Protein AF-A0A1V4YJP6-F1 (afdb_monomer_lite)

Radius of gyration: 22.93 Å; chains: 1; bounding box: 46×22×61 Å

Sequence (76 aa):
MESAISDLKDALQKDDIETIKSRTEALQTAIYDVSAAMYQKAQQEAASGAGASAKSGSGDDTVEDADYEIVDDGKN

pLDDT: mean 74.36, std 22.13, range [37.78, 95.94]

Foldseek 3Di:
DVVLVVQLVVCVVVVVVVSVVVSVVVVVVVVVVVVVVVVVVVVVVVVVVVVPVPPPDDDDDDPDDPPPPPPPPDDD

Structure (mmCIF, N/CA/C/O backbone):
data_AF-A0A1V4YJP6-F1
#
_entry.id   AF-A0A1V4YJP6-F1
#
loop_
_atom_site.group_PDB
_atom_site.id
_atom_site.type_symbol
_atom_site.label_atom_id
_atom_site.label_alt_id
_atom_site.label_comp_id
_atom_site.label_asym_id
_atom_site.label_entity_id
_atom_site.label_seq_id
_atom_site.pdbx_PDB_ins_code
_atom_site.Cartn_x
_atom_site.Cartn_y
_atom_site.Cartn_z
_atom_site.occupancy
_atom_site.B_iso_or_equiv
_atom_site.auth_seq_id
_atom_site.auth_comp_id
_atom_site.auth_asym_id
_atom_site.auth_atom_id
_atom_site.pdbx_PDB_model_num
ATOM 1 N N . MET A 1 1 ? -7.392 0.497 -5.941 1.00 82.81 1 MET A N 1
ATOM 2 C CA . MET A 1 1 ? -6.492 1.199 -4.998 1.00 82.81 1 MET A CA 1
ATOM 3 C C . MET A 1 1 ? -7.228 2.285 -4.220 1.00 82.81 1 MET A C 1
ATOM 5 O O . MET A 1 1 ? -7.186 2.256 -3.002 1.00 82.81 1 MET A O 1
ATOM 9 N N . GLU A 1 2 ? -7.967 3.180 -4.883 1.00 86.75 2 GLU A N 1
ATOM 10 C CA . GLU A 1 2 ? -8.690 4.291 -4.230 1.00 86.75 2 GLU A CA 1
ATOM 11 C C . GLU A 1 2 ? -9.681 3.841 -3.145 1.00 86.75 2 GLU A C 1
ATOM 13 O O . GLU A 1 2 ? -9.672 4.398 -2.053 1.00 86.75 2 GLU A O 1
ATOM 18 N N . SER A 1 3 ? -10.459 2.779 -3.386 1.00 86.44 3 SER A N 1
ATOM 19 C CA . SER A 1 3 ? -11.353 2.210 -2.361 1.00 86.44 3 SER A CA 1
ATOM 20 C C . SER A 1 3 ? -10.594 1.728 -1.122 1.00 86.44 3 SER A C 1
ATOM 22 O O . SER A 1 3 ? -11.033 1.983 -0.012 1.00 86.44 3 SER A O 1
ATOM 24 N N . ALA A 1 4 ? -9.428 1.094 -1.286 1.00 86.31 4 ALA A N 1
ATOM 25 C CA . ALA A 1 4 ? -8.620 0.634 -0.154 1.00 86.31 4 ALA A CA 1
ATOM 26 C C . ALA A 1 4 ? -8.040 1.808 0.655 1.00 86.31 4 ALA A C 1
ATOM 28 O O . ALA A 1 4 ? -7.916 1.716 1.872 1.00 86.31 4 ALA A O 1
ATOM 29 N N . ILE A 1 5 ? -7.726 2.925 -0.013 1.00 91.31 5 ILE A N 1
ATOM 30 C CA . ILE A 1 5 ? -7.294 4.170 0.637 1.00 91.31 5 ILE A CA 1
ATOM 31 C C . ILE A 1 5 ? -8.458 4.807 1.405 1.00 91.31 5 ILE A C 1
ATOM 33 O O . ILE A 1 5 ? -8.256 5.285 2.519 1.00 91.31 5 ILE A O 1
ATOM 37 N N . SER A 1 6 ? -9.664 4.816 0.830 1.00 93.88 6 SER A N 1
ATOM 38 C CA . SER A 1 6 ? -10.865 5.325 1.503 1.00 93.88 6 SER A CA 1
ATOM 39 C C . SER A 1 6 ? -11.201 4.497 2.743 1.00 93.88 6 SER A C 1
ATOM 41 O O . SER A 1 6 ? -11.344 5.058 3.823 1.00 93.88 6 SER A O 1
ATOM 43 N N . ASP A 1 7 ? -11.225 3.170 2.614 1.00 89.56 7 ASP A N 1
ATOM 44 C CA . ASP A 1 7 ? -11.463 2.250 3.730 1.00 89.56 7 ASP A CA 1
ATOM 45 C C . ASP A 1 7 ? -10.438 2.445 4.857 1.00 89.56 7 ASP A C 1
ATOM 47 O O . ASP A 1 7 ? -10.794 2.454 6.033 1.00 89.56 7 ASP A O 1
ATOM 51 N N . LEU A 1 8 ? -9.156 2.626 4.511 1.00 92.50 8 LEU A N 1
ATOM 52 C CA . LEU A 1 8 ? -8.100 2.884 5.490 1.00 92.50 8 LEU A CA 1
ATOM 53 C C . LEU A 1 8 ? -8.310 4.222 6.212 1.00 92.50 8 LEU A C 1
ATOM 55 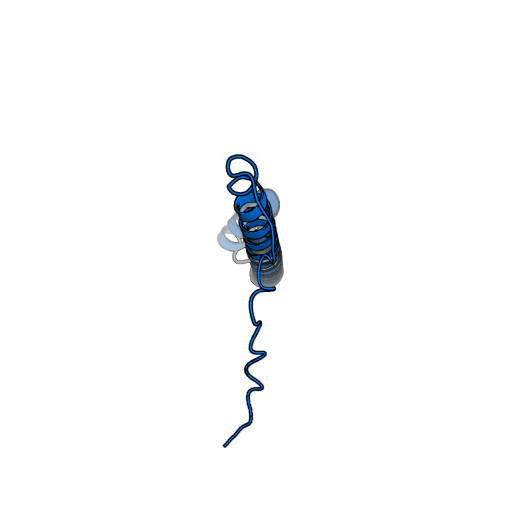O O . LEU A 1 8 ? -8.115 4.299 7.423 1.00 92.50 8 LEU A O 1
ATOM 59 N N . LYS A 1 9 ? -8.729 5.272 5.494 1.00 93.94 9 LYS A N 1
ATOM 60 C CA . LYS A 1 9 ? -9.059 6.570 6.102 1.00 93.94 9 LYS A CA 1
ATOM 61 C C . LYS A 1 9 ? -10.227 6.459 7.076 1.00 93.94 9 LYS A C 1
ATOM 63 O O . LYS A 1 9 ? -10.141 7.004 8.173 1.00 93.94 9 LYS A O 1
ATOM 68 N N . ASP A 1 10 ? -11.273 5.729 6.710 1.00 95.88 10 ASP A N 1
ATOM 69 C CA . ASP A 1 10 ? -12.424 5.510 7.584 1.00 95.88 10 ASP A CA 1
ATOM 70 C C . ASP A 1 10 ? -12.044 4.684 8.821 1.00 95.88 10 ASP A C 1
ATOM 72 O O . ASP A 1 10 ? -12.508 4.972 9.924 1.00 95.88 10 ASP A O 1
ATOM 76 N N . ALA A 1 11 ? -11.176 3.681 8.663 1.00 94.75 11 ALA A N 1
ATOM 77 C CA . ALA A 1 11 ? -10.670 2.875 9.772 1.00 94.75 11 ALA A CA 1
ATOM 78 C C . ALA A 1 11 ? -9.807 3.702 10.740 1.00 94.75 11 ALA A C 1
ATOM 80 O O . ALA A 1 11 ? -9.962 3.572 11.952 1.00 94.75 11 ALA A O 1
ATOM 81 N N . LEU A 1 12 ? -8.971 4.610 10.218 1.00 95.38 12 LEU A N 1
ATOM 82 C CA . LEU A 1 12 ? -8.194 5.570 11.015 1.00 95.38 12 LEU A CA 1
ATOM 83 C C . LEU A 1 12 ? -9.084 6.514 11.830 1.00 95.38 12 LEU A C 1
ATOM 85 O O . LEU A 1 12 ? -8.744 6.847 12.956 1.00 95.38 12 LEU A O 1
ATOM 89 N N . GLN A 1 13 ? -10.226 6.938 11.286 1.00 95.94 13 GLN A N 1
ATOM 90 C CA . GLN A 1 13 ? -11.175 7.790 12.014 1.00 95.94 13 GLN A CA 1
ATOM 91 C C . GLN A 1 13 ? -11.918 7.053 13.132 1.00 95.94 13 GLN A C 1
ATOM 93 O O . GLN A 1 13 ? -12.427 7.690 14.051 1.00 95.94 13 GLN A O 1
ATOM 98 N N . LYS A 1 14 ? -12.029 5.728 13.024 1.00 94.75 14 LYS A N 1
ATOM 99 C CA . LYS A 1 14 ? -12.772 4.867 13.952 1.00 94.75 14 LYS A CA 1
ATOM 100 C C . LYS A 1 14 ? -11.861 4.107 14.919 1.00 94.75 14 LYS A C 1
ATOM 102 O O . LYS A 1 14 ? -12.372 3.298 15.688 1.00 94.75 14 LYS A O 1
ATOM 107 N N . ASP A 1 15 ? -10.548 4.336 14.851 1.00 94.25 15 ASP A N 1
ATOM 108 C CA . ASP A 1 15 ? -9.521 3.600 15.596 1.00 94.25 15 ASP A CA 1
ATOM 109 C C . ASP A 1 15 ? -9.622 2.066 15.433 1.00 94.25 15 ASP A C 1
ATOM 111 O O . ASP A 1 15 ? -9.305 1.294 16.340 1.00 94.25 15 ASP A O 1
ATOM 115 N N . ASP A 1 16 ? -10.051 1.598 14.256 1.00 95.94 16 ASP A N 1
ATOM 116 C CA . ASP A 1 16 ? -10.150 0.169 13.948 1.00 95.94 16 ASP A CA 1
ATOM 117 C C . ASP A 1 16 ? -8.776 -0.392 13.551 1.00 95.94 16 ASP A C 1
ATOM 119 O O . ASP A 1 16 ? -8.406 -0.472 12.376 1.00 95.94 16 ASP A O 1
ATOM 123 N N . ILE A 1 17 ? -7.995 -0.757 14.568 1.00 94.81 17 ILE A N 1
ATOM 124 C CA . ILE A 1 17 ? -6.599 -1.192 14.430 1.00 94.81 17 ILE A CA 1
ATOM 125 C C . ILE A 1 17 ? -6.440 -2.433 13.540 1.00 94.81 17 ILE A C 1
ATOM 127 O O . ILE A 1 17 ? -5.465 -2.521 12.790 1.00 94.81 17 ILE A O 1
ATOM 131 N N . GLU A 1 18 ? -7.374 -3.382 13.598 1.00 94.19 18 GLU A N 1
ATOM 132 C CA . GLU A 1 18 ? -7.301 -4.611 12.797 1.00 94.19 18 GLU A CA 1
ATOM 133 C C . GLU A 1 18 ? -7.485 -4.293 11.309 1.00 94.19 18 GLU A C 1
ATOM 135 O O . GLU A 1 18 ? -6.687 -4.722 10.467 1.00 94.19 18 GLU A O 1
ATOM 140 N N . THR A 1 19 ? -8.470 -3.451 10.985 1.00 91.69 19 THR A N 1
ATOM 141 C CA . THR A 1 19 ? -8.691 -2.990 9.611 1.00 91.69 19 THR A CA 1
ATOM 142 C C . THR A 1 19 ? -7.524 -2.139 9.109 1.00 91.69 19 THR A C 1
ATOM 144 O O . THR A 1 19 ? -7.083 -2.325 7.972 1.00 91.69 19 THR A O 1
ATOM 147 N N . ILE A 1 20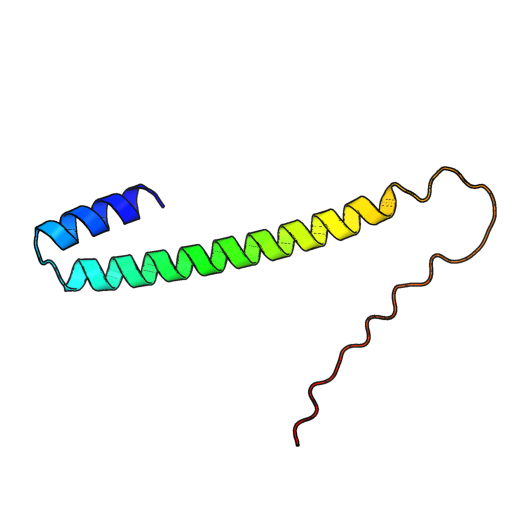 ? -6.965 -1.254 9.946 1.00 94.50 20 ILE A N 1
ATOM 148 C CA . ILE A 1 20 ? -5.793 -0.436 9.594 1.00 94.50 20 ILE A CA 1
ATOM 149 C C . ILE A 1 20 ? -4.608 -1.321 9.205 1.00 94.50 20 ILE A C 1
ATOM 151 O O . ILE A 1 20 ? -4.002 -1.094 8.155 1.00 94.50 20 ILE A O 1
ATOM 155 N N . LYS A 1 21 ? -4.290 -2.344 10.008 1.00 94.62 21 LYS A N 1
ATOM 156 C CA . LYS A 1 21 ? -3.188 -3.275 9.718 1.00 94.62 21 LYS A CA 1
ATOM 157 C C . LYS A 1 21 ? -3.405 -4.001 8.397 1.00 94.62 21 LYS A C 1
ATOM 159 O O . LYS A 1 21 ? -2.575 -3.886 7.499 1.00 94.62 21 LYS A O 1
ATOM 164 N N . SER A 1 22 ? -4.555 -4.660 8.247 1.00 94.44 22 SER A N 1
ATOM 165 C CA . SER A 1 22 ? -4.870 -5.435 7.042 1.00 94.44 22 SER A CA 1
ATOM 166 C C . SER A 1 22 ? -4.832 -4.574 5.775 1.00 94.44 22 SER A C 1
ATOM 168 O O . SER A 1 22 ? -4.263 -4.969 4.755 1.00 94.44 22 SER A O 1
ATOM 170 N N . ARG A 1 23 ? -5.409 -3.367 5.824 1.00 90.69 23 ARG A N 1
ATOM 171 C CA . ARG A 1 23 ? -5.428 -2.455 4.673 1.00 90.69 23 ARG A CA 1
ATOM 172 C C . ARG A 1 23 ? -4.052 -1.879 4.365 1.00 90.69 23 ARG A C 1
ATOM 174 O O . ARG A 1 23 ? -3.745 -1.705 3.190 1.00 90.69 23 ARG A O 1
ATOM 181 N N . THR A 1 24 ? -3.224 -1.633 5.377 1.00 93.44 24 THR A N 1
ATOM 182 C CA . THR A 1 24 ? -1.842 -1.172 5.184 1.00 93.44 24 THR A CA 1
ATOM 183 C C . THR A 1 24 ? -1.004 -2.234 4.474 1.00 93.44 24 THR A C 1
ATOM 185 O O . THR A 1 24 ? -0.367 -1.922 3.471 1.00 93.44 24 THR A O 1
ATOM 188 N N . GLU A 1 25 ? -1.065 -3.491 4.919 1.00 94.31 25 GLU A N 1
ATOM 189 C CA . GLU A 1 25 ? -0.352 -4.611 4.283 1.00 94.31 25 GLU A CA 1
ATOM 190 C C . GLU A 1 25 ? -0.792 -4.822 2.827 1.00 94.31 25 GLU A C 1
ATOM 192 O O . GLU A 1 25 ? 0.037 -4.974 1.922 1.00 94.31 25 GLU A O 1
ATOM 197 N N . ALA A 1 26 ? -2.103 -4.759 2.575 1.00 92.25 26 ALA A N 1
ATOM 198 C CA . ALA A 1 26 ? -2.651 -4.870 1.228 1.00 92.25 26 ALA A CA 1
ATOM 199 C C . ALA A 1 26 ? -2.180 -3.726 0.315 1.00 92.25 26 ALA A C 1
ATOM 201 O O . ALA A 1 26 ? -1.830 -3.960 -0.844 1.00 92.25 26 ALA A O 1
ATOM 202 N N . LEU A 1 27 ? -2.142 -2.489 0.826 1.00 92.56 27 LEU A N 1
ATOM 203 C CA . LEU A 1 27 ? -1.669 -1.339 0.055 1.00 92.56 27 LEU A CA 1
ATOM 204 C C . LEU A 1 27 ? -0.180 -1.459 -0.273 1.00 92.56 27 LEU A C 1
ATOM 206 O O . LEU A 1 27 ? 0.233 -1.149 -1.388 1.00 92.56 27 LEU A O 1
ATOM 210 N N . GLN A 1 28 ? 0.611 -1.920 0.694 1.00 92.81 28 GLN A N 1
ATOM 211 C CA . GLN A 1 28 ? 2.050 -2.087 0.545 1.00 92.81 28 GLN A CA 1
ATOM 212 C C . GLN A 1 28 ? 2.369 -3.138 -0.522 1.00 92.81 28 GLN A C 1
ATOM 214 O O . GLN A 1 28 ? 3.166 -2.876 -1.419 1.00 92.81 28 GLN A O 1
ATOM 219 N N . THR A 1 29 ? 1.657 -4.268 -0.496 1.00 92.44 29 THR A N 1
ATOM 220 C CA . THR A 1 29 ? 1.747 -5.314 -1.526 1.00 92.44 29 THR A CA 1
ATOM 221 C C . THR A 1 29 ? 1.400 -4.764 -2.910 1.00 92.44 29 THR A C 1
ATOM 223 O O . THR A 1 29 ? 2.180 -4.904 -3.847 1.00 92.44 29 THR A O 1
ATOM 226 N N . ALA A 1 30 ? 0.282 -4.040 -3.030 1.00 91.94 30 ALA A N 1
ATOM 227 C CA . ALA A 1 30 ? -0.131 -3.460 -4.306 1.00 91.94 30 ALA A CA 1
ATOM 228 C C . ALA A 1 30 ? 0.891 -2.451 -4.862 1.00 91.94 30 ALA A C 1
ATOM 230 O O . ALA A 1 30 ? 1.084 -2.377 -6.073 1.00 91.94 30 ALA A O 1
ATOM 231 N N . ILE A 1 31 ? 1.556 -1.671 -4.002 1.00 92.44 31 ILE A N 1
ATOM 232 C CA . ILE A 1 31 ? 2.616 -0.744 -4.428 1.00 92.44 31 ILE A CA 1
ATOM 233 C C . ILE A 1 31 ? 3.835 -1.508 -4.943 1.00 92.44 31 ILE A C 1
ATOM 235 O O . ILE A 1 31 ? 4.387 -1.119 -5.973 1.00 92.44 31 ILE A O 1
ATOM 239 N N . TYR A 1 32 ? 4.243 -2.584 -4.266 1.00 93.94 32 TYR A N 1
ATOM 240 C CA . TYR A 1 32 ? 5.325 -3.436 -4.756 1.00 93.94 32 TYR A CA 1
ATOM 241 C C . TYR A 1 32 ? 5.010 -3.988 -6.146 1.00 93.94 32 TYR A C 1
ATOM 243 O O . TYR A 1 32 ? 5.822 -3.808 -7.054 1.00 93.94 32 TYR A O 1
ATOM 251 N N . ASP A 1 33 ? 3.812 -4.533 -6.352 1.00 92.94 33 ASP A N 1
ATOM 252 C CA . ASP A 1 33 ? 3.392 -5.064 -7.652 1.00 92.94 33 ASP A CA 1
ATOM 253 C C . ASP A 1 33 ? 3.393 -3.986 -8.743 1.00 92.94 33 ASP A C 1
ATOM 255 O O . ASP A 1 33 ? 3.908 -4.201 -9.842 1.00 92.94 33 ASP A O 1
ATOM 259 N N . VAL A 1 34 ? 2.868 -2.794 -8.437 1.00 93.12 34 VAL A N 1
ATOM 260 C CA . VAL A 1 34 ? 2.876 -1.665 -9.377 1.00 93.12 34 VAL A CA 1
ATOM 261 C C . VAL A 1 34 ? 4.305 -1.250 -9.709 1.00 93.12 34 VAL A C 1
ATOM 263 O O . VAL A 1 34 ? 4.621 -1.066 -10.882 1.00 93.12 34 VAL A O 1
ATOM 266 N N . SER A 1 35 ? 5.185 -1.126 -8.712 1.00 92.12 35 SER A N 1
ATOM 267 C CA . SER A 1 35 ? 6.585 -0.768 -8.951 1.00 92.12 35 SER A CA 1
ATOM 268 C C . SER A 1 35 ? 7.301 -1.805 -9.815 1.00 92.12 35 SER A C 1
ATOM 270 O O . SER A 1 35 ? 7.958 -1.431 -10.784 1.00 92.12 35 SER A O 1
ATOM 272 N N . ALA A 1 36 ? 7.104 -3.098 -9.547 1.00 94.06 36 ALA A N 1
ATOM 273 C CA . ALA A 1 36 ? 7.667 -4.180 -10.343 1.00 94.06 36 ALA A CA 1
ATOM 274 C C . ALA A 1 36 ? 7.170 -4.118 -11.795 1.00 94.06 36 ALA A C 1
ATOM 276 O O . ALA A 1 36 ? 7.975 -4.142 -12.727 1.00 94.06 36 ALA A O 1
ATOM 277 N N . ALA A 1 37 ? 5.86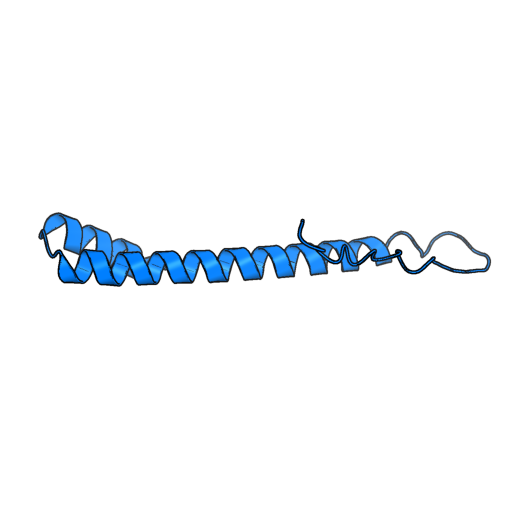2 -3.939 -11.993 1.00 93.75 37 ALA A N 1
ATOM 278 C CA . ALA A 1 37 ? 5.272 -3.788 -13.318 1.00 93.75 37 ALA A CA 1
ATOM 279 C C . ALA A 1 37 ? 5.794 -2.538 -14.050 1.00 93.75 37 ALA A C 1
ATOM 281 O O . ALA A 1 37 ? 6.036 -2.585 -15.256 1.00 93.75 37 ALA A O 1
ATOM 282 N N . MET A 1 38 ? 6.010 -1.425 -13.341 1.00 93.50 38 MET A N 1
ATOM 283 C CA . MET A 1 38 ? 6.603 -0.217 -13.921 1.00 93.50 38 MET A CA 1
ATOM 284 C C . MET A 1 38 ? 8.054 -0.436 -14.347 1.00 93.50 38 MET A C 1
ATOM 286 O O . MET A 1 38 ? 8.417 -0.023 -15.446 1.00 93.50 38 MET A O 1
ATOM 290 N N . TYR A 1 39 ? 8.866 -1.110 -13.531 1.00 93.06 39 TYR A N 1
ATOM 291 C CA . TYR A 1 39 ? 10.237 -1.471 -13.899 1.00 93.06 39 TYR A CA 1
ATOM 292 C C . TYR A 1 39 ? 10.270 -2.392 -15.122 1.00 93.06 39 TYR A C 1
ATOM 294 O O . TYR A 1 39 ? 11.019 -2.133 -16.063 1.00 93.06 39 TYR A O 1
ATOM 302 N N . GLN A 1 40 ? 9.413 -3.417 -15.158 1.00 92.31 40 GLN A N 1
ATOM 303 C CA . GLN A 1 40 ? 9.281 -4.306 -16.316 1.00 92.31 40 GLN A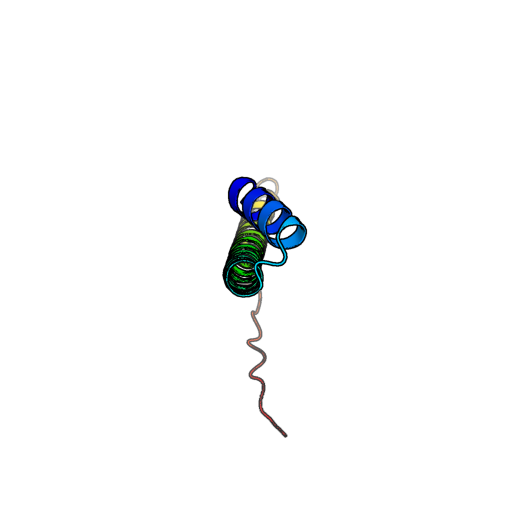 CA 1
ATOM 304 C C . GLN A 1 40 ? 8.880 -3.534 -17.576 1.00 92.31 40 GLN A C 1
ATOM 306 O O . GLN A 1 40 ? 9.469 -3.725 -18.640 1.00 92.31 40 GLN A O 1
ATOM 311 N N . LYS A 1 41 ? 7.907 -2.625 -17.458 1.00 90.94 41 LYS A N 1
ATOM 312 C CA . LYS A 1 41 ? 7.468 -1.780 -18.569 1.00 90.94 41 LYS A CA 1
ATOM 313 C C . LYS A 1 41 ? 8.586 -0.853 -19.054 1.00 90.94 41 LYS A C 1
ATOM 315 O O . LYS A 1 41 ? 8.812 -0.771 -20.255 1.00 90.94 41 LYS A O 1
ATOM 320 N N . ALA A 1 42 ? 9.321 -0.214 -18.145 1.00 90.38 42 ALA A N 1
ATOM 321 C CA . ALA A 1 42 ? 10.453 0.643 -18.495 1.00 90.38 42 ALA A CA 1
ATOM 322 C C . ALA A 1 42 ? 11.566 -0.138 -19.216 1.00 90.38 42 ALA A C 1
ATOM 324 O O . ALA A 1 42 ? 12.133 0.353 -20.190 1.00 90.38 42 ALA A O 1
ATOM 325 N N . GLN A 1 43 ? 11.843 -1.377 -18.795 1.00 87.44 43 GLN A N 1
ATOM 326 C CA . GLN A 1 43 ? 12.819 -2.245 -19.459 1.00 87.44 43 GLN A CA 1
ATOM 327 C C . GLN A 1 43 ? 12.367 -2.640 -20.876 1.00 87.44 43 GLN A C 1
ATOM 329 O O . GLN A 1 43 ? 13.169 -2.619 -21.810 1.00 87.44 43 GLN A O 1
ATOM 334 N N . GLN A 1 44 ? 11.079 -2.942 -21.063 1.00 84.25 44 GLN A N 1
ATOM 335 C CA . GLN A 1 44 ? 10.504 -3.228 -22.383 1.00 84.25 44 GLN A CA 1
ATOM 336 C C . GLN A 1 44 ? 10.515 -2.003 -23.308 1.00 84.25 44 GLN A C 1
ATOM 338 O O . GLN A 1 44 ? 10.799 -2.132 -24.502 1.00 84.25 44 GLN A O 1
ATOM 343 N N . GLU A 1 45 ? 10.233 -0.813 -22.775 1.00 82.44 45 GLU A N 1
ATOM 344 C CA . GLU A 1 45 ? 10.294 0.446 -23.525 1.00 82.44 45 GLU A CA 1
ATOM 345 C C . GLU A 1 45 ? 11.736 0.792 -23.929 1.00 82.44 45 GLU A C 1
ATOM 347 O O . GLU A 1 45 ? 11.965 1.181 -25.075 1.00 82.44 45 GLU A O 1
ATOM 352 N N . ALA A 1 46 ? 12.722 0.563 -23.054 1.00 76.75 46 ALA A N 1
ATOM 353 C CA . ALA A 1 46 ? 14.140 0.731 -23.377 1.00 76.75 46 ALA A CA 1
ATOM 354 C C . ALA A 1 46 ? 14.609 -0.242 -24.477 1.00 76.75 46 ALA A C 1
ATOM 356 O O . ALA A 1 46 ? 15.278 0.174 -25.424 1.00 76.75 46 ALA A O 1
ATOM 357 N N . ALA A 1 47 ? 14.192 -1.512 -24.413 1.00 70.19 47 ALA A N 1
ATOM 358 C CA . ALA A 1 47 ? 14.479 -2.503 -25.453 1.00 70.19 47 ALA A CA 1
ATOM 359 C C . ALA A 1 47 ? 13.795 -2.169 -26.796 1.00 70.19 47 ALA A C 1
ATOM 361 O O . ALA A 1 47 ? 14.370 -2.385 -27.861 1.00 70.19 47 ALA A O 1
ATOM 362 N N . SER A 1 48 ? 12.590 -1.589 -26.761 1.00 60.19 48 SER A N 1
ATOM 363 C CA . SER A 1 48 ? 11.847 -1.186 -27.968 1.00 60.19 48 SER A CA 1
ATOM 364 C C . SER A 1 48 ? 12.365 0.121 -28.587 1.00 60.19 48 SER A C 1
ATOM 366 O O . SER A 1 48 ? 12.287 0.299 -29.803 1.00 60.19 48 SER A O 1
ATOM 368 N N . GLY A 1 49 ? 12.927 1.029 -27.782 1.00 52.62 49 GLY A N 1
ATOM 369 C CA . GLY A 1 49 ? 13.557 2.272 -28.245 1.00 52.62 49 GLY A CA 1
ATOM 370 C C . GLY A 1 49 ? 14.908 2.057 -28.937 1.00 52.62 49 GLY A C 1
ATOM 371 O O . GLY A 1 49 ? 15.247 2.796 -29.862 1.00 52.62 49 GLY A O 1
ATOM 372 N N . ALA A 1 50 ? 15.643 1.005 -28.567 1.00 49.19 50 ALA A N 1
ATOM 373 C CA . ALA A 1 50 ? 16.906 0.632 -29.208 1.00 49.19 50 ALA A CA 1
ATOM 374 C C . ALA A 1 50 ? 16.730 0.093 -30.647 1.00 49.19 50 ALA A C 1
ATOM 376 O O . ALA A 1 50 ? 17.664 0.145 -31.444 1.00 49.19 50 ALA A O 1
ATOM 377 N N . GLY A 1 51 ? 15.526 -0.356 -31.025 1.00 46.56 51 GLY A N 1
ATOM 378 C CA . GLY A 1 51 ? 15.231 -0.879 -32.367 1.00 46.56 51 GLY A CA 1
ATOM 379 C C . GLY A 1 51 ? 14.937 0.177 -33.444 1.00 46.56 51 GLY A C 1
ATOM 380 O O . GLY A 1 51 ? 14.903 -0.154 -34.629 1.00 46.56 51 GLY A O 1
ATOM 381 N N . ALA A 1 52 ? 14.721 1.446 -33.075 1.00 40.44 52 ALA A N 1
ATOM 382 C CA . ALA A 1 52 ? 14.298 2.491 -34.018 1.00 40.44 52 ALA A CA 1
ATOM 383 C C . ALA A 1 52 ? 15.453 3.308 -34.636 1.00 40.44 52 ALA A C 1
ATOM 385 O O . ALA A 1 52 ? 15.255 3.938 -35.674 1.00 40.44 52 ALA A O 1
ATOM 386 N N . SER A 1 53 ? 16.662 3.266 -34.063 1.00 39.72 53 SER A N 1
ATOM 387 C CA . SER A 1 53 ? 17.838 3.973 -34.614 1.00 39.72 53 SER A CA 1
ATOM 388 C C . SER A 1 53 ? 18.605 3.188 -35.687 1.00 39.72 53 SER A C 1
ATOM 390 O O . SER A 1 53 ? 19.498 3.741 -36.321 1.00 39.72 53 SER A O 1
ATOM 392 N N . ALA A 1 54 ? 18.255 1.926 -35.948 1.00 42.00 54 ALA A N 1
ATOM 393 C CA . ALA A 1 54 ? 19.033 1.044 -36.826 1.00 42.00 54 ALA A CA 1
ATOM 394 C C . ALA A 1 54 ? 18.520 0.948 -38.281 1.00 42.00 54 ALA A C 1
ATOM 396 O O . ALA A 1 54 ? 18.901 0.029 -39.001 1.00 42.00 54 ALA A O 1
ATOM 397 N N . LYS A 1 55 ? 17.641 1.854 -38.751 1.00 40.28 55 LYS A N 1
ATOM 398 C CA . LYS A 1 55 ? 17.057 1.760 -40.112 1.00 40.28 55 LYS A CA 1
ATOM 399 C C . LYS A 1 55 ? 17.412 2.891 -41.083 1.00 40.28 55 LYS A C 1
ATOM 401 O O . LYS A 1 55 ? 16.757 3.042 -42.110 1.00 40.28 55 LYS A O 1
ATOM 406 N N . SER A 1 56 ? 18.479 3.646 -40.823 1.00 41.12 56 SER A N 1
ATOM 407 C CA . SER A 1 56 ? 19.015 4.606 -41.799 1.00 41.12 56 SER A CA 1
ATOM 408 C C . SER A 1 56 ? 20.542 4.565 -41.864 1.00 41.12 56 SER A C 1
ATOM 410 O O . SER A 1 56 ? 21.215 5.537 -41.535 1.00 41.12 56 SER A O 1
ATOM 412 N N . GLY A 1 57 ? 21.096 3.438 -42.301 1.00 37.78 57 GLY A N 1
ATOM 413 C CA . GLY A 1 57 ? 22.523 3.310 -42.584 1.00 37.78 57 GLY A CA 1
ATOM 414 C C . GLY A 1 57 ? 22.808 1.963 -43.223 1.00 37.78 57 GLY A C 1
ATOM 415 O O . GLY A 1 57 ? 22.859 0.951 -42.541 1.00 37.78 57 GLY A O 1
ATOM 416 N N . SER A 1 58 ? 22.896 1.944 -44.548 1.00 45.25 58 SER A N 1
ATOM 417 C CA . SER A 1 58 ? 23.256 0.768 -45.334 1.00 45.25 58 SER A CA 1
ATOM 418 C C . SER A 1 58 ? 24.635 0.229 -44.947 1.00 45.25 58 SER A C 1
ATOM 420 O O . SER A 1 58 ? 25.592 0.998 -44.941 1.00 45.25 58 SER A O 1
ATOM 422 N N . GLY A 1 59 ? 24.741 -1.091 -44.779 1.00 41.25 59 GLY A N 1
ATOM 423 C CA . GLY A 1 59 ? 26.007 -1.824 -44.872 1.00 41.25 59 GLY A CA 1
ATOM 424 C C . GLY A 1 59 ? 26.414 -2.547 -43.593 1.00 41.25 59 GLY A C 1
ATOM 425 O O . GLY A 1 59 ? 26.967 -1.918 -42.709 1.00 41.25 59 GLY A O 1
ATOM 426 N N . ASP A 1 60 ? 26.140 -3.851 -43.595 1.00 42.91 60 ASP A N 1
ATOM 427 C CA . ASP A 1 60 ? 26.918 -4.962 -43.025 1.00 42.91 60 ASP A CA 1
ATOM 428 C C . ASP A 1 60 ? 27.406 -4.933 -41.561 1.00 42.91 60 ASP A C 1
ATOM 430 O O . ASP A 1 60 ? 28.014 -3.987 -41.079 1.00 42.91 60 ASP A O 1
ATOM 434 N N . ASP A 1 61 ? 27.208 -6.091 -40.932 1.00 43.19 61 ASP A N 1
ATOM 435 C CA . ASP A 1 61 ? 27.806 -6.606 -39.700 1.00 43.19 61 ASP A CA 1
ATOM 436 C C . ASP A 1 61 ? 27.451 -6.016 -38.317 1.00 43.19 61 ASP A C 1
ATOM 438 O O . ASP A 1 61 ? 27.920 -4.976 -37.867 1.00 43.19 61 ASP A O 1
ATOM 442 N N . THR A 1 62 ? 26.712 -6.872 -37.598 1.00 46.66 62 THR A N 1
ATOM 443 C CA . THR A 1 62 ? 26.807 -7.169 -36.161 1.00 46.66 62 THR A CA 1
ATOM 444 C C . THR A 1 62 ? 26.498 -6.021 -35.206 1.00 46.66 62 THR A C 1
ATOM 446 O O . THR A 1 62 ? 27.374 -5.365 -34.653 1.00 46.66 62 THR A O 1
AT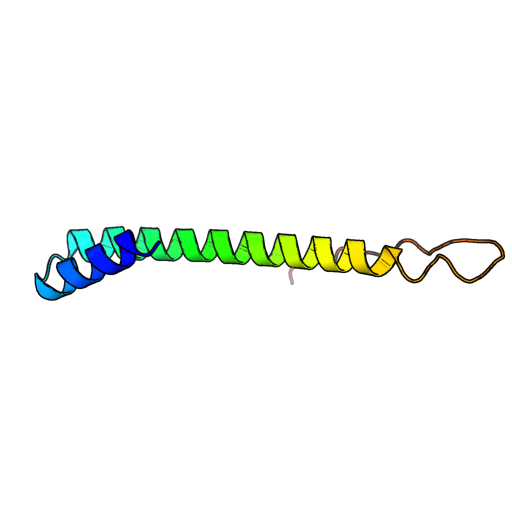OM 449 N N . VAL A 1 63 ? 25.204 -5.855 -34.924 1.00 53.12 63 VAL A N 1
ATOM 450 C CA . VAL A 1 63 ? 24.769 -5.324 -33.628 1.00 53.12 63 VAL A CA 1
ATOM 451 C C . VAL A 1 63 ? 25.279 -6.311 -32.580 1.00 53.12 63 VAL A C 1
ATOM 453 O O . VAL A 1 63 ? 24.711 -7.389 -32.432 1.00 53.12 63 VAL A O 1
ATOM 456 N N . GLU A 1 64 ? 26.406 -5.973 -31.954 1.00 48.72 64 GLU A N 1
ATOM 457 C CA . GLU A 1 64 ? 26.964 -6.677 -30.804 1.00 48.72 64 GLU A CA 1
ATOM 458 C C . GLU A 1 64 ? 25.858 -6.835 -29.759 1.00 48.72 64 GLU A C 1
ATOM 460 O O . GLU A 1 64 ? 25.319 -5.849 -29.242 1.00 48.72 64 GLU A O 1
ATOM 465 N N . ASP A 1 65 ? 25.483 -8.091 -29.511 1.00 51.16 65 ASP A N 1
ATOM 466 C CA . ASP A 1 65 ? 24.697 -8.488 -28.355 1.00 51.16 65 ASP A CA 1
ATOM 467 C C . ASP A 1 65 ? 25.359 -7.862 -27.133 1.00 51.16 65 ASP A C 1
ATOM 469 O O . ASP A 1 65 ? 26.507 -8.165 -26.818 1.00 51.16 65 ASP A O 1
ATOM 473 N N . ALA A 1 66 ? 24.654 -6.926 -26.498 1.00 46.41 66 ALA A N 1
ATOM 474 C CA . ALA A 1 66 ? 25.112 -6.270 -25.292 1.00 46.41 66 ALA A CA 1
ATOM 475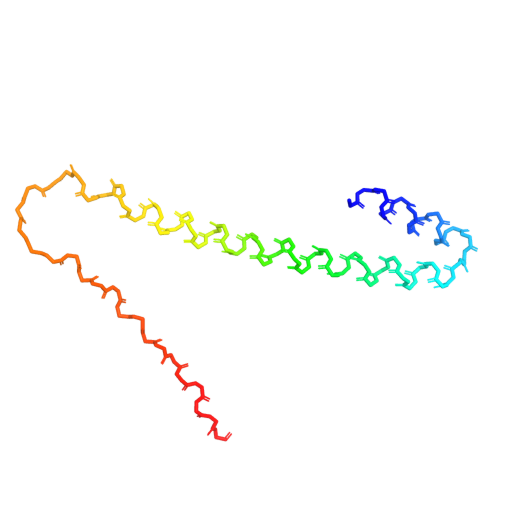 C C . ALA A 1 66 ? 25.570 -7.345 -24.303 1.00 46.41 66 ALA A C 1
ATOM 477 O O . ALA A 1 66 ? 24.742 -8.123 -23.823 1.00 46.41 66 ALA A O 1
ATOM 478 N N . ASP A 1 67 ? 26.876 -7.381 -24.035 1.00 51.47 67 ASP A N 1
ATOM 479 C CA . ASP A 1 67 ? 27.485 -8.232 -23.026 1.00 51.47 67 ASP A CA 1
ATOM 480 C C . ASP A 1 67 ? 26.792 -7.957 -21.688 1.00 51.47 67 ASP A C 1
ATOM 482 O O . ASP A 1 67 ? 27.094 -7.008 -20.961 1.00 51.47 67 ASP A O 1
ATOM 486 N N . TYR A 1 68 ? 25.790 -8.776 -21.381 1.00 50.91 68 TYR A N 1
ATOM 487 C CA . TYR A 1 68 ? 25.195 -8.847 -20.065 1.00 50.91 68 TYR A CA 1
ATOM 488 C C . TYR A 1 68 ? 26.198 -9.615 -19.205 1.00 50.91 68 TYR A C 1
ATOM 490 O O . TYR A 1 68 ? 26.119 -10.839 -19.085 1.00 50.91 68 TYR A O 1
ATOM 498 N N . GLU A 1 69 ? 27.178 -8.905 -18.637 1.00 48.25 69 GLU A N 1
ATOM 499 C CA . GLU A 1 69 ? 27.922 -9.420 -17.490 1.00 48.25 69 GLU A CA 1
ATOM 500 C C . GLU A 1 69 ? 26.904 -9.653 -16.369 1.00 48.25 69 GLU A C 1
ATOM 502 O O . GLU A 1 69 ? 26.487 -8.738 -15.655 1.00 48.25 69 GLU A O 1
ATOM 507 N N . ILE A 1 70 ? 26.464 -10.907 -16.239 1.00 55.12 70 ILE A N 1
ATOM 508 C CA . ILE A 1 70 ? 25.844 -11.404 -15.018 1.00 55.12 70 ILE A CA 1
ATOM 509 C C . ILE A 1 70 ? 26.928 -11.265 -13.954 1.00 55.12 70 ILE A C 1
ATOM 511 O O . ILE A 1 70 ? 27.836 -12.091 -13.872 1.00 55.12 70 ILE A O 1
ATOM 515 N N . VAL A 1 71 ? 26.869 -10.182 -13.181 1.00 55.41 71 VAL A N 1
ATOM 516 C CA . VAL A 1 71 ? 27.681 -10.035 -11.977 1.00 55.41 71 VAL A CA 1
ATOM 517 C C . VAL A 1 71 ? 27.184 -11.101 -11.010 1.00 55.41 71 VAL A C 1
ATOM 519 O O . VAL A 1 71 ? 26.173 -10.929 -10.332 1.00 55.41 71 VAL A O 1
ATOM 522 N N . ASP A 1 72 ? 27.848 -12.252 -11.022 1.00 50.28 72 ASP A N 1
ATOM 523 C CA . ASP A 1 72 ? 27.649 -13.287 -10.022 1.00 50.28 72 ASP A CA 1
ATOM 524 C C . ASP A 1 72 ? 28.162 -12.705 -8.697 1.00 50.28 72 ASP A C 1
ATOM 526 O O . ASP A 1 72 ? 29.367 -12.510 -8.509 1.00 50.28 72 ASP A O 1
ATOM 530 N N . ASP A 1 73 ? 27.234 -12.358 -7.800 1.00 52.66 73 ASP A N 1
ATOM 531 C CA . ASP A 1 73 ? 27.504 -11.886 -6.438 1.00 52.66 73 ASP A CA 1
ATOM 532 C C . ASP A 1 73 ? 28.139 -13.026 -5.614 1.00 52.66 73 ASP A C 1
ATOM 534 O O . ASP A 1 73 ? 27.521 -13.708 -4.786 1.00 52.66 73 ASP A O 1
ATOM 538 N N . GLY A 1 74 ? 29.427 -13.251 -5.867 1.00 44.06 74 GLY A N 1
ATOM 539 C CA . GLY A 1 74 ? 30.315 -14.121 -5.114 1.00 44.06 74 GLY A CA 1
ATOM 540 C C . GLY A 1 74 ? 30.767 -13.445 -3.824 1.00 44.06 74 GLY A C 1
ATOM 541 O O . GLY A 1 74 ? 31.785 -12.759 -3.790 1.00 44.06 74 GLY A O 1
ATOM 542 N N . LYS A 1 75 ? 29.976 -13.663 -2.771 1.00 46.22 75 LYS A N 1
ATOM 543 C CA . LYS A 1 75 ? 30.252 -13.416 -1.344 1.00 46.22 75 LYS A CA 1
ATOM 544 C C . LYS A 1 75 ? 31.744 -13.473 -0.959 1.00 46.22 75 LYS A C 1
ATOM 546 O O . LYS A 1 75 ? 32.396 -14.487 -1.203 1.00 46.22 75 LYS A O 1
ATOM 551 N N . ASN A 1 76 ? 32.199 -12.463 -0.213 1.00 39.56 76 ASN A N 1
ATOM 552 C CA . ASN A 1 76 ? 33.277 -12.588 0.778 1.00 39.56 76 ASN A CA 1
ATOM 553 C C . ASN A 1 76 ? 32.684 -12.497 2.185 1.00 39.56 76 ASN A C 1
ATOM 555 O O . ASN A 1 76 ? 31.773 -11.657 2.371 1.00 39.56 76 ASN A O 1
#

Secondary structure (DSSP, 8-state):
-HHHHHHHHHHHHTT-HHHHHHHHHHHHHHHHHHHHHHHHHHHHHHHHHTTSSSSS--------------------